Protein AF-A0A2D7RPY5-F1 (afdb_monomer_lite)

Foldseek 3Di:
DVVLVVVLVVLVVVLVVLLVVLLVQDLPDPVDDSVCSLDQPVVDDDPDPDDDDDDDPSSVVSSVVSNVSSVVSVVSVVVSVVSVVVVVVVVVVVVVD

Structure (mmCIF, N/CA/C/O backbone):
data_AF-A0A2D7RPY5-F1
#
_entry.id   AF-A0A2D7RPY5-F1
#
loop_
_atom_site.group_PDB
_atom_site.id
_atom_site.type_symbol
_atom_site.label_atom_id
_atom_site.label_alt_id
_atom_site.label_comp_id
_atom_site.label_asym_id
_atom_site.label_entity_id
_atom_site.label_seq_id
_atom_site.pdbx_PDB_ins_code
_atom_site.Cartn_x
_atom_site.Cartn_y
_atom_site.Cartn_z
_atom_site.occupancy
_atom_site.B_iso_or_equiv
_atom_site.auth_seq_id
_atom_site.auth_comp_id
_atom_site.auth_asym_id
_atom_site.auth_atom_id
_atom_site.pdbx_PDB_model_num
ATOM 1 N N . MET A 1 1 ? -12.058 -2.763 20.584 1.00 83.25 1 MET A N 1
ATOM 2 C CA . MET A 1 1 ? -11.265 -1.526 20.384 1.00 83.25 1 MET A CA 1
ATOM 3 C C . MET A 1 1 ? -9.772 -1.828 20.355 1.00 83.25 1 MET A C 1
ATOM 5 O O . MET A 1 1 ? -9.177 -1.594 19.319 1.00 83.25 1 MET A O 1
ATOM 9 N N . ILE A 1 2 ? -9.192 -2.429 21.404 1.00 90.56 2 ILE A N 1
ATOM 10 C CA . ILE A 1 2 ? -7.749 -2.761 21.457 1.00 90.56 2 ILE A CA 1
ATOM 11 C C . ILE A 1 2 ? -7.305 -3.658 20.287 1.00 90.56 2 ILE A C 1
ATOM 13 O O . ILE A 1 2 ? -6.326 -3.338 19.626 1.00 90.56 2 ILE A O 1
ATOM 17 N N . GLY A 1 3 ? -8.066 -4.710 19.957 1.00 93.56 3 GLY A N 1
ATOM 18 C CA . GLY A 1 3 ? -7.761 -5.566 18.800 1.00 93.56 3 GLY A CA 1
ATOM 19 C C . GLY A 1 3 ? -7.695 -4.806 17.466 1.00 93.56 3 GLY A C 1
ATOM 20 O O . GLY A 1 3 ? -6.743 -4.988 16.718 1.00 93.56 3 GLY A O 1
ATOM 21 N N . ASN A 1 4 ? -8.638 -3.888 17.204 1.00 93.75 4 ASN A N 1
ATOM 22 C CA . ASN A 1 4 ? -8.594 -3.030 16.008 1.00 93.75 4 ASN A CA 1
ATOM 23 C C . ASN A 1 4 ? -7.356 -2.126 16.006 1.00 93.75 4 ASN A C 1
ATOM 25 O O . ASN A 1 4 ? -6.770 -1.933 14.952 1.00 93.75 4 ASN A O 1
ATOM 29 N N . ILE A 1 5 ? -6.952 -1.586 17.161 1.00 95.94 5 ILE A N 1
ATOM 30 C CA . ILE A 1 5 ? -5.760 -0.730 17.269 1.00 95.94 5 ILE A CA 1
ATOM 31 C C . ILE A 1 5 ? -4.489 -1.533 16.960 1.00 95.94 5 ILE A C 1
ATOM 33 O O . ILE A 1 5 ? -3.651 -1.067 16.195 1.00 95.94 5 ILE A O 1
ATOM 37 N N . ILE A 1 6 ? -4.368 -2.752 17.498 1.00 97.38 6 ILE A N 1
ATOM 38 C CA . ILE A 1 6 ? -3.230 -3.642 17.220 1.00 97.38 6 ILE A CA 1
ATOM 39 C C . ILE A 1 6 ? -3.181 -4.008 15.731 1.00 97.38 6 ILE A C 1
ATOM 41 O O . ILE A 1 6 ? -2.120 -3.921 15.118 1.00 97.38 6 ILE A O 1
ATOM 45 N N . LEU A 1 7 ? -4.324 -4.368 15.137 1.00 97.69 7 LEU A N 1
ATOM 46 C CA . LEU A 1 7 ? -4.411 -4.669 13.705 1.00 97.69 7 LEU A CA 1
ATOM 47 C C . LEU A 1 7 ? -4.064 -3.450 12.846 1.00 97.69 7 LEU A C 1
ATOM 49 O O . LEU A 1 7 ? -3.290 -3.581 11.906 1.00 97.69 7 LEU A O 1
ATOM 53 N N . LEU A 1 8 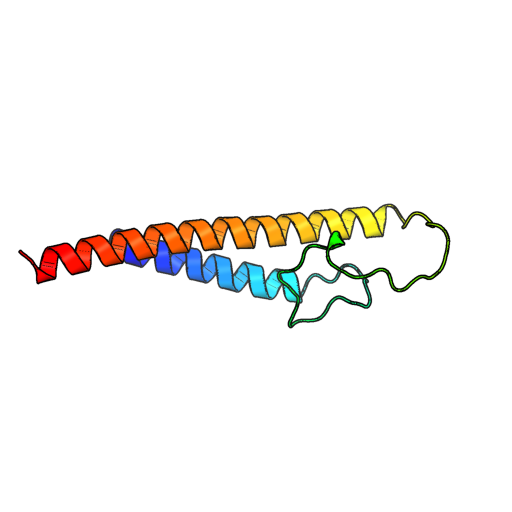? -4.576 -2.264 13.186 1.00 98.00 8 LEU A N 1
ATOM 54 C CA . LEU A 1 8 ? -4.230 -1.023 12.491 1.00 98.00 8 LEU A CA 1
ATOM 55 C C . LEU A 1 8 ? -2.725 -0.768 12.541 1.00 98.00 8 LEU A C 1
ATOM 57 O O . LEU A 1 8 ? -2.129 -0.514 11.504 1.00 98.00 8 LEU A O 1
ATOM 61 N N . MET A 1 9 ? -2.100 -0.883 13.714 1.00 98.06 9 MET A N 1
ATOM 62 C CA . MET A 1 9 ? -0.653 -0.711 13.857 1.00 98.06 9 MET A CA 1
ATOM 63 C C . MET A 1 9 ? 0.122 -1.698 12.975 1.00 98.06 9 MET A C 1
ATOM 65 O O . MET A 1 9 ? 1.061 -1.302 12.291 1.00 98.06 9 MET A O 1
ATOM 69 N N . PHE A 1 10 ? -0.295 -2.965 12.949 1.00 98.44 10 PHE A N 1
ATOM 70 C CA . PHE A 1 10 ? 0.305 -3.987 12.095 1.00 98.44 10 PHE A CA 1
ATOM 71 C C . PHE A 1 10 ? 0.192 -3.643 10.601 1.00 98.44 10 PHE A C 1
ATOM 73 O O . PHE A 1 10 ? 1.200 -3.656 9.896 1.00 98.44 10 PHE A O 1
ATOM 80 N N . PHE A 1 11 ? -1.000 -3.274 10.124 1.00 98.44 11 PHE A N 1
ATOM 81 C CA . PHE A 1 11 ? -1.196 -2.909 8.720 1.00 98.44 11 PHE A CA 1
ATOM 82 C C . PHE A 1 11 ? -0.495 -1.594 8.351 1.00 98.44 11 PHE A C 1
ATOM 84 O O . PHE A 1 11 ? 0.078 -1.503 7.277 1.00 98.44 11 PHE A O 1
ATOM 91 N N . PHE A 1 12 ? -0.394 -0.612 9.252 1.00 98.38 12 PHE A N 1
ATOM 92 C CA . PHE A 1 12 ? 0.417 0.587 8.997 1.00 98.38 12 PHE A CA 1
ATOM 93 C C . PHE A 1 12 ? 1.917 0.284 8.855 1.00 98.38 12 PHE A C 1
ATOM 95 O O . PHE A 1 12 ? 2.597 0.939 8.064 1.00 98.38 12 PHE A O 1
ATOM 102 N N . ILE A 1 13 ? 2.443 -0.713 9.577 1.00 98.50 13 ILE A N 1
ATOM 103 C CA . ILE A 1 13 ? 3.829 -1.176 9.396 1.00 98.50 13 ILE A CA 1
ATOM 104 C C . ILE A 1 13 ? 3.996 -1.837 8.022 1.00 98.50 13 ILE A C 1
ATOM 106 O O . ILE A 1 13 ? 4.977 -1.558 7.330 1.00 98.50 13 ILE A O 1
ATOM 110 N N . ILE A 1 14 ? 3.040 -2.678 7.606 1.00 98.38 14 ILE A N 1
ATOM 111 C CA . ILE A 1 14 ? 3.033 -3.285 6.265 1.00 98.38 14 ILE A CA 1
ATOM 112 C C . ILE A 1 14 ? 2.971 -2.203 5.190 1.00 98.38 14 ILE A C 1
ATOM 114 O O . ILE A 1 14 ? 3.786 -2.225 4.270 1.00 98.38 14 ILE A O 1
ATOM 118 N N . TRP A 1 15 ? 2.056 -1.242 5.325 1.00 98.50 15 TRP A N 1
ATOM 119 C CA . TRP A 1 15 ? 1.924 -0.102 4.429 1.00 98.50 15 TRP A CA 1
ATOM 120 C C . TRP A 1 15 ? 3.256 0.626 4.263 1.00 98.50 15 TRP A C 1
ATOM 122 O O . TRP A 1 15 ? 3.731 0.798 3.142 1.00 98.50 15 TRP A O 1
ATOM 132 N N . TRP A 1 16 ? 3.900 0.994 5.375 1.00 98.31 16 TRP A N 1
ATOM 133 C CA . TRP A 1 16 ? 5.188 1.685 5.354 1.00 98.31 16 TRP A CA 1
ATOM 134 C C . TRP A 1 16 ? 6.259 0.862 4.632 1.00 98.31 16 TRP A C 1
ATOM 136 O O . TRP A 1 16 ? 6.951 1.378 3.753 1.00 98.31 16 TRP A O 1
ATOM 146 N N . TYR A 1 17 ? 6.348 -0.434 4.940 1.00 98.12 17 TYR A N 1
ATOM 147 C CA . TYR A 1 17 ? 7.286 -1.335 4.279 1.00 98.12 17 TYR A CA 1
ATOM 148 C C . TYR A 1 17 ? 7.020 -1.442 2.771 1.00 98.12 17 TYR A C 1
ATOM 150 O O . TYR A 1 17 ? 7.956 -1.379 1.978 1.00 98.12 17 TYR A O 1
ATOM 158 N N . LEU A 1 18 ? 5.754 -1.562 2.357 1.00 98.00 18 LEU A N 1
ATOM 159 C CA . LEU A 1 18 ? 5.368 -1.609 0.947 1.00 98.00 18 LEU A CA 1
ATOM 160 C C . LEU A 1 18 ? 5.739 -0.315 0.224 1.00 98.00 18 LEU A C 1
ATOM 162 O O . LEU A 1 18 ? 6.311 -0.379 -0.861 1.00 98.00 18 LEU A O 1
ATOM 166 N N . VAL A 1 19 ? 5.459 0.847 0.819 1.00 97.69 19 VAL A N 1
ATOM 167 C CA . VAL A 1 19 ? 5.812 2.153 0.246 1.00 97.69 19 VAL A CA 1
ATOM 168 C C . VAL A 1 19 ? 7.317 2.244 0.000 1.00 97.69 19 VAL A C 1
ATOM 170 O O . VAL A 1 19 ? 7.739 2.537 -1.120 1.00 97.69 19 VAL A O 1
ATOM 173 N N . GLU A 1 20 ? 8.132 1.955 1.014 1.00 97.69 20 GLU A N 1
ATOM 174 C CA . GLU A 1 20 ? 9.590 2.032 0.898 1.00 97.69 20 GLU A CA 1
ATOM 175 C C . GLU A 1 20 ? 10.145 0.985 -0.074 1.00 97.69 20 GLU A C 1
ATOM 177 O O . GLU A 1 20 ? 11.002 1.293 -0.905 1.00 97.69 20 GLU A O 1
ATOM 182 N N . TYR A 1 21 ? 9.602 -0.233 -0.060 1.00 97.56 21 TYR A N 1
ATOM 183 C CA . TYR A 1 21 ? 10.029 -1.285 -0.974 1.00 97.56 21 TYR A CA 1
ATOM 184 C C . TYR A 1 21 ? 9.676 -0.974 -2.435 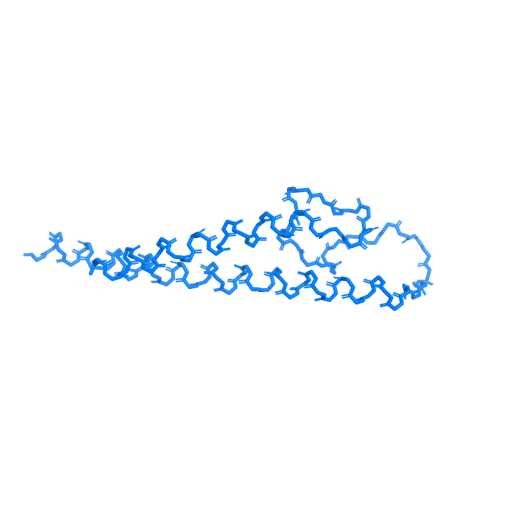1.00 97.56 21 TYR A C 1
ATOM 186 O O . TYR A 1 21 ? 10.489 -1.220 -3.325 1.00 97.56 21 TYR A O 1
ATOM 194 N N . ILE A 1 22 ? 8.507 -0.383 -2.705 1.00 96.31 22 ILE A N 1
ATOM 195 C CA . ILE A 1 22 ? 8.113 0.031 -4.060 1.00 96.31 22 ILE A CA 1
ATOM 196 C C . ILE A 1 22 ? 8.978 1.195 -4.559 1.00 96.31 22 ILE A C 1
ATOM 198 O O . ILE A 1 22 ? 9.328 1.218 -5.739 1.00 96.31 22 ILE A O 1
ATOM 202 N N . LYS A 1 23 ? 9.336 2.153 -3.692 1.00 95.38 23 LYS A N 1
ATOM 203 C CA . LYS A 1 23 ? 10.260 3.244 -4.051 1.00 95.38 23 LYS A CA 1
ATOM 204 C C . LYS A 1 23 ? 11.653 2.709 -4.374 1.00 95.38 23 LYS A C 1
ATOM 206 O O . LYS A 1 23 ? 12.239 3.107 -5.377 1.00 95.38 23 LYS A O 1
ATOM 211 N N . TYR A 1 24 ? 12.152 1.780 -3.561 1.00 95.00 24 TYR A N 1
ATOM 212 C CA . TYR A 1 24 ? 13.438 1.120 -3.773 1.00 95.00 24 TYR A CA 1
ATOM 213 C C . TYR A 1 24 ? 13.460 0.279 -5.062 1.00 95.00 24 TYR A C 1
ATOM 215 O O . TYR A 1 24 ? 14.432 0.308 -5.819 1.00 95.00 24 TYR A O 1
ATOM 223 N N . TYR A 1 25 ? 12.386 -0.463 -5.341 1.00 93.50 25 TYR A N 1
ATOM 224 C CA . TYR A 1 25 ? 12.301 -1.358 -6.491 1.00 93.50 25 TYR A CA 1
ATOM 225 C C . TYR A 1 25 ? 11.932 -0.610 -7.784 1.00 93.50 25 TYR A C 1
ATOM 227 O O . TYR A 1 25 ? 10.761 -0.503 -8.157 1.00 93.50 25 TYR A O 1
ATOM 235 N N . LYS A 1 26 ? 12.943 -0.128 -8.514 1.00 87.75 26 LYS A N 1
ATOM 236 C CA . LYS A 1 26 ? 12.774 0.507 -9.834 1.00 87.75 26 LYS A CA 1
ATOM 237 C C . LYS A 1 26 ? 12.783 -0.521 -10.968 1.00 87.75 26 LYS A C 1
ATOM 239 O O . LYS A 1 26 ? 13.607 -1.437 -10.993 1.00 87.75 26 LYS A O 1
ATOM 244 N N . THR A 1 27 ? 11.895 -0.361 -11.950 1.00 87.56 27 THR A N 1
ATOM 245 C CA . THR A 1 27 ? 11.816 -1.257 -13.122 1.00 87.56 27 THR A CA 1
ATOM 246 C C . THR A 1 27 ? 12.719 -0.822 -14.275 1.00 87.56 27 THR A C 1
ATOM 248 O O . THR A 1 27 ? 12.946 -1.613 -15.192 1.00 87.56 27 THR A O 1
ATOM 251 N N . GLY A 1 28 ? 13.283 0.388 -14.188 1.00 81.81 28 GLY A N 1
ATOM 252 C CA . GLY A 1 28 ? 14.076 1.022 -15.245 1.00 81.81 28 GLY A CA 1
ATOM 253 C C . GLY A 1 28 ? 13.254 1.932 -16.162 1.00 81.81 28 GLY A C 1
ATOM 254 O O . GLY A 1 28 ? 13.758 2.366 -17.193 1.00 81.81 28 GLY A O 1
ATOM 255 N N . ASP A 1 29 ? 11.999 2.206 -15.804 1.00 83.44 29 ASP A N 1
ATOM 256 C CA . ASP A 1 29 ? 11.138 3.139 -16.522 1.00 83.44 29 ASP A CA 1
ATOM 257 C C . ASP A 1 29 ? 11.498 4.594 -16.151 1.00 83.44 29 ASP A C 1
ATOM 259 O O . ASP A 1 29 ? 11.553 4.915 -14.961 1.00 83.44 29 ASP A O 1
ATOM 263 N N . PRO A 1 30 ? 11.763 5.482 -17.127 1.00 83.19 30 PRO A N 1
ATOM 264 C CA . PRO A 1 30 ? 12.176 6.860 -16.859 1.00 83.19 30 PRO A CA 1
ATOM 265 C C . PRO A 1 30 ? 11.093 7.708 -16.178 1.00 83.19 30 PRO A C 1
ATOM 267 O O . PRO A 1 30 ? 11.417 8.721 -15.561 1.00 83.19 30 PRO A O 1
ATOM 270 N N . GLU A 1 31 ? 9.819 7.316 -16.269 1.00 85.44 31 GLU A N 1
ATOM 271 C CA . GLU A 1 31 ? 8.726 8.042 -15.619 1.00 85.44 31 GLU A CA 1
ATOM 272 C C . GLU A 1 31 ? 8.558 7.663 -14.140 1.00 85.44 31 GLU A C 1
ATOM 274 O O . GLU A 1 31 ? 7.846 8.358 -13.407 1.00 85.44 31 GLU A O 1
ATOM 279 N N . GLU A 1 32 ? 9.229 6.604 -13.669 1.00 86.94 32 GLU A N 1
ATOM 280 C CA . GLU A 1 32 ? 9.185 6.172 -12.273 1.00 86.94 32 GLU A CA 1
ATOM 281 C C . GLU A 1 32 ? 9.900 7.151 -11.347 1.00 86.94 32 GLU A C 1
ATOM 283 O O . GLU A 1 32 ? 11.125 7.263 -11.313 1.00 86.94 32 GLU A O 1
ATOM 288 N N . ARG A 1 33 ? 9.117 7.793 -10.490 1.00 88.19 33 ARG A N 1
ATOM 289 C CA . ARG A 1 33 ? 9.575 8.753 -9.493 1.00 88.19 33 ARG A CA 1
ATOM 290 C C . ARG A 1 33 ? 9.040 8.365 -8.118 1.00 88.19 33 ARG A C 1
ATOM 292 O O . ARG A 1 33 ? 8.133 7.546 -7.984 1.00 88.19 33 ARG A O 1
ATOM 299 N N . ASP A 1 34 ? 9.643 8.910 -7.072 1.00 90.56 34 ASP A N 1
ATOM 300 C CA . ASP A 1 34 ? 9.287 8.537 -5.697 1.00 90.56 34 ASP A CA 1
ATOM 301 C C . ASP A 1 34 ? 7.933 9.107 -5.257 1.00 90.56 34 ASP A C 1
ATOM 303 O O . ASP A 1 34 ? 7.338 8.597 -4.316 1.00 90.56 34 ASP A O 1
ATOM 307 N N . ASP A 1 35 ? 7.417 10.121 -5.953 1.00 92.38 35 ASP A N 1
ATOM 308 C CA . ASP A 1 35 ? 6.091 10.717 -5.758 1.00 92.38 35 ASP A CA 1
ATOM 309 C C . ASP A 1 35 ? 4.962 9.911 -6.429 1.00 92.38 35 ASP A C 1
ATOM 311 O O . ASP A 1 35 ? 3.799 9.995 -6.029 1.00 92.38 35 ASP A O 1
ATOM 315 N N . ASN A 1 36 ? 5.296 9.090 -7.428 1.00 93.19 36 ASN A N 1
ATOM 316 C CA . ASN A 1 36 ? 4.347 8.305 -8.215 1.00 93.19 36 ASN A CA 1
ATOM 317 C C . ASN A 1 36 ? 4.456 6.789 -7.985 1.00 93.19 36 ASN A C 1
ATOM 319 O O . ASN A 1 36 ? 3.997 5.989 -8.802 1.00 93.19 36 ASN A O 1
ATOM 323 N N . TYR A 1 37 ? 5.017 6.393 -6.839 1.00 93.56 37 TYR A N 1
ATOM 324 C CA . TYR A 1 37 ? 5.215 4.997 -6.445 1.00 93.56 37 TYR A CA 1
ATOM 325 C C . TYR A 1 37 ? 3.929 4.152 -6.481 1.00 93.56 37 TYR A C 1
ATOM 327 O O . TYR A 1 37 ? 3.997 2.955 -6.734 1.00 93.56 37 TYR A O 1
ATOM 335 N N . TRP A 1 38 ? 2.770 4.773 -6.257 1.00 94.25 38 TRP A N 1
ATOM 336 C CA . TRP A 1 38 ? 1.455 4.131 -6.223 1.00 94.25 38 TRP A CA 1
ATOM 337 C C . TRP A 1 38 ? 0.880 3.805 -7.608 1.00 94.25 38 TRP A C 1
ATOM 339 O O . TRP A 1 38 ? -0.130 3.114 -7.693 1.00 94.25 38 TRP A O 1
ATOM 349 N N . LYS A 1 39 ? 1.479 4.306 -8.693 1.00 94.50 39 LYS A N 1
ATOM 350 C CA . LYS A 1 39 ? 0.970 4.082 -10.051 1.00 94.50 39 LYS A CA 1
ATOM 351 C C . LYS A 1 39 ? 1.349 2.704 -10.572 1.00 94.50 39 LYS A C 1
ATOM 353 O O . LYS A 1 39 ? 2.466 2.228 -10.352 1.00 94.50 39 LYS A O 1
ATOM 358 N N . PHE A 1 40 ? 0.447 2.097 -11.337 1.00 93.50 40 PHE A N 1
ATOM 359 C CA . PHE A 1 40 ? 0.785 0.911 -12.111 1.00 93.50 40 PHE A CA 1
ATOM 360 C C . PHE A 1 40 ? 1.682 1.287 -13.289 1.00 93.50 40 PHE A C 1
ATOM 362 O O . PHE A 1 40 ? 1.634 2.398 -13.812 1.00 93.50 40 PHE A O 1
ATOM 369 N N . SER A 1 41 ? 2.468 0.323 -13.774 1.00 88.06 41 SER A N 1
ATOM 370 C CA . SER A 1 41 ? 3.365 0.547 -14.912 1.00 88.06 41 SER A CA 1
ATOM 371 C C . SER A 1 41 ? 2.646 0.988 -16.193 1.00 88.06 41 SER A C 1
ATOM 373 O O . SER A 1 41 ? 3.276 1.563 -17.069 1.00 88.06 41 SER A O 1
ATOM 375 N N . TYR A 1 42 ? 1.353 0.682 -16.334 1.00 86.62 42 TYR A N 1
ATOM 376 C CA . TYR A 1 42 ? 0.554 1.042 -17.511 1.00 86.62 42 TYR A CA 1
ATOM 377 C C . TYR A 1 42 ? -0.043 2.455 -17.429 1.00 86.62 42 TYR A C 1
ATOM 379 O O . TYR A 1 42 ? -0.516 2.963 -18.440 1.00 86.62 42 TYR A O 1
ATOM 387 N N . ASP A 1 43 ? 0.000 3.091 -16.252 1.00 87.56 43 ASP A N 1
ATOM 388 C CA . ASP A 1 43 ? -0.490 4.462 -16.055 1.00 87.56 43 ASP A CA 1
ATOM 389 C C . ASP A 1 43 ? 0.539 5.507 -16.517 1.00 87.56 43 ASP A C 1
ATOM 391 O O . ASP A 1 43 ? 0.226 6.697 -16.636 1.00 87.56 43 ASP A O 1
ATOM 395 N N . PHE A 1 44 ? 1.787 5.089 -16.752 1.00 87.12 44 PHE A N 1
ATOM 396 C CA . PHE A 1 44 ? 2.820 5.959 -17.295 1.00 87.12 44 PHE A CA 1
ATOM 397 C C . PHE A 1 44 ? 2.567 6.218 -18.774 1.00 87.12 44 PHE A C 1
ATOM 399 O O . PHE A 1 44 ? 2.334 5.305 -19.568 1.00 87.12 44 PHE A O 1
ATOM 406 N N . LYS A 1 45 ? 2.633 7.495 -19.154 1.00 82.19 45 LYS A N 1
ATOM 407 C CA . LYS A 1 45 ? 2.497 7.879 -20.553 1.00 82.19 45 LYS A CA 1
ATOM 408 C C . LYS A 1 45 ? 3.725 7.373 -21.319 1.00 82.19 45 LYS A C 1
ATOM 410 O O . LYS A 1 45 ? 4.844 7.659 -20.895 1.00 82.19 45 LYS A O 1
ATOM 415 N N . PRO A 1 46 ? 3.551 6.671 -22.449 1.00 75.31 46 PRO A N 1
ATOM 416 C CA . PRO A 1 46 ? 4.682 6.233 -23.248 1.00 75.31 46 PRO A CA 1
ATOM 417 C C . PRO A 1 46 ? 5.473 7.444 -23.755 1.00 75.31 46 PRO A C 1
ATOM 419 O O . PRO A 1 46 ? 4.915 8.369 -24.346 1.00 75.31 46 PRO A O 1
ATOM 422 N N . THR A 1 47 ? 6.787 7.430 -23.528 1.00 69.31 47 THR A N 1
ATOM 423 C CA . THR A 1 47 ? 7.706 8.472 -24.013 1.00 69.31 47 THR A CA 1
ATOM 424 C C . THR A 1 47 ? 8.001 8.318 -25.513 1.00 69.31 47 THR A C 1
ATOM 426 O O . THR A 1 47 ? 8.364 9.285 -26.181 1.00 69.31 47 THR A O 1
ATOM 429 N N . LYS A 1 48 ? 7.856 7.104 -26.067 1.00 65.06 48 LYS A N 1
ATOM 430 C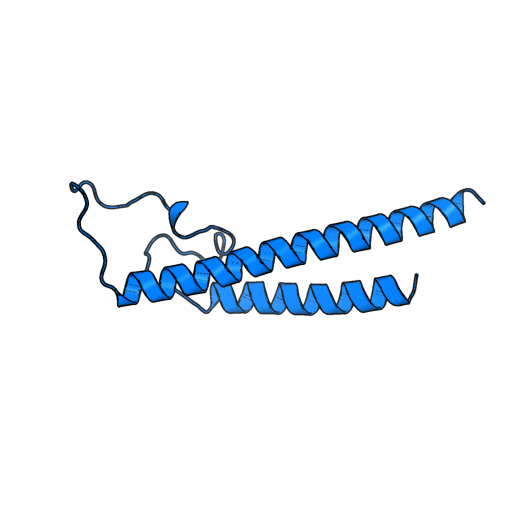 CA . LYS A 1 48 ? 8.170 6.806 -27.473 1.00 65.06 48 LYS A CA 1
ATOM 431 C C . LYS A 1 48 ? 7.044 7.271 -28.405 1.00 65.06 48 LYS A C 1
ATOM 433 O O . LYS A 1 48 ? 5.875 7.009 -28.144 1.00 65.06 48 LYS A O 1
ATOM 438 N N . LYS A 1 49 ? 7.423 7.917 -29.516 1.00 64.06 49 LYS A N 1
ATOM 439 C CA . LYS A 1 49 ? 6.545 8.251 -30.659 1.00 64.06 49 LYS A CA 1
ATOM 440 C C . LYS A 1 49 ? 6.440 7.118 -31.695 1.00 64.06 49 LYS A C 1
ATOM 442 O O . LYS A 1 49 ? 5.815 7.311 -32.729 1.00 64.06 49 LYS A O 1
ATOM 447 N N . GLU A 1 50 ? 7.104 5.990 -31.455 1.00 64.44 50 GLU A N 1
ATOM 448 C CA . GLU A 1 50 ? 7.210 4.879 -32.404 1.00 64.44 50 GLU A CA 1
ATOM 449 C C . GLU A 1 50 ? 6.022 3.916 -32.303 1.00 64.44 50 GLU A C 1
ATOM 451 O O . GLU A 1 50 ? 5.490 3.686 -31.212 1.00 64.44 50 GLU A O 1
ATOM 456 N N . ASP A 1 51 ? 5.667 3.315 -33.442 1.00 63.59 51 ASP A N 1
ATOM 457 C CA . ASP A 1 51 ? 4.712 2.214 -33.556 1.00 63.59 51 ASP A CA 1
ATOM 458 C C . ASP A 1 51 ? 5.245 0.992 -32.787 1.00 63.59 51 ASP A C 1
ATOM 460 O O . ASP A 1 51 ? 6.033 0.207 -33.299 1.00 63.59 51 ASP A O 1
ATOM 464 N N . PHE A 1 52 ? 4.876 0.905 -31.508 1.00 65.50 52 PHE A N 1
ATOM 465 C CA . PHE A 1 52 ? 5.034 -0.222 -30.581 1.00 65.50 52 PHE A CA 1
ATOM 466 C C . PHE A 1 52 ? 6.202 -1.197 -30.859 1.00 65.50 52 PHE A C 1
ATOM 468 O O . PHE A 1 52 ? 6.067 -2.186 -31.580 1.00 65.50 52 PHE A O 1
ATOM 475 N N . LEU A 1 53 ? 7.324 -0.995 -30.163 1.00 73.38 53 LEU A N 1
ATOM 476 C CA . LEU A 1 53 ? 8.377 -2.005 -30.026 1.00 73.38 53 LEU A CA 1
ATOM 477 C C . LEU A 1 53 ? 8.212 -2.751 -28.692 1.00 73.38 53 LEU A C 1
ATOM 479 O O . LEU A 1 53 ? 8.163 -2.094 -27.648 1.00 73.38 53 LEU A O 1
ATOM 483 N N . PRO A 1 54 ? 8.146 -4.096 -28.689 1.00 77.75 54 PRO A N 1
ATOM 484 C CA . PRO A 1 54 ? 7.984 -4.860 -27.460 1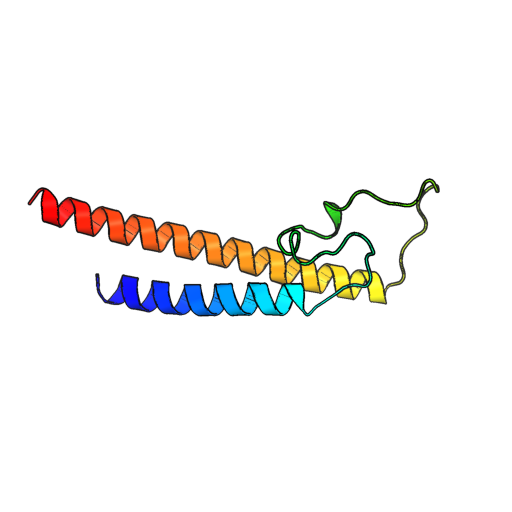.00 77.75 54 PRO A CA 1
ATOM 485 C C . PRO A 1 54 ? 9.223 -4.740 -26.564 1.00 77.75 54 PRO A C 1
ATOM 487 O O . PRO A 1 54 ? 10.357 -4.916 -27.010 1.00 77.75 54 PRO A O 1
ATOM 490 N N . ASP A 1 55 ? 8.993 -4.472 -25.278 1.00 83.56 55 ASP A N 1
ATOM 491 C CA . ASP A 1 55 ? 10.053 -4.451 -24.271 1.00 83.56 55 ASP A CA 1
ATOM 492 C C . ASP A 1 55 ? 10.636 -5.850 -24.028 1.00 83.56 55 ASP A C 1
ATOM 494 O O . ASP A 1 55 ? 9.990 -6.879 -24.249 1.00 83.56 55 ASP A O 1
ATOM 498 N N . SER A 1 56 ? 11.863 -5.898 -23.503 1.00 88.69 56 SER A N 1
ATOM 499 C CA . SER A 1 56 ? 12.508 -7.164 -23.157 1.00 88.69 56 SER A CA 1
ATOM 500 C C . SER A 1 56 ? 11.738 -7.916 -22.064 1.00 88.69 56 SER A C 1
ATOM 502 O O . SER A 1 56 ? 11.121 -7.331 -21.165 1.00 88.69 56 SER A O 1
ATOM 504 N N . LEU A 1 57 ? 11.811 -9.251 -22.100 1.00 89.81 57 LEU A N 1
ATOM 505 C CA . LEU A 1 57 ? 11.131 -10.114 -21.126 1.00 89.81 57 LEU A CA 1
ATOM 506 C C . LEU A 1 57 ? 11.507 -9.783 -19.675 1.00 89.81 57 LEU A C 1
ATOM 508 O O . LEU A 1 57 ? 10.668 -9.913 -18.781 1.00 89.81 57 LEU A O 1
ATOM 512 N N . ASP A 1 58 ? 12.740 -9.338 -19.437 1.00 89.94 58 ASP A N 1
ATOM 513 C CA . ASP A 1 58 ? 13.216 -8.978 -18.104 1.00 89.94 58 ASP A CA 1
ATOM 514 C C . ASP A 1 58 ? 12.578 -7.687 -17.588 1.00 89.94 58 ASP A C 1
ATOM 516 O O . ASP A 1 58 ? 12.165 -7.641 -16.428 1.00 89.94 58 ASP A O 1
ATOM 520 N N . VAL A 1 59 ? 12.405 -6.672 -18.441 1.00 88.56 59 VAL A N 1
ATOM 521 C CA . VAL A 1 59 ? 11.679 -5.437 -18.093 1.00 88.56 59 VAL A CA 1
ATOM 522 C C . VAL A 1 59 ? 10.217 -5.761 -17.779 1.00 88.56 59 VAL A C 1
ATOM 524 O O . VAL A 1 59 ? 9.686 -5.343 -16.747 1.00 88.56 59 VAL A O 1
ATOM 527 N N . LEU A 1 60 ? 9.581 -6.606 -18.597 1.00 90.19 60 LEU A N 1
ATOM 528 C CA . LEU A 1 60 ? 8.202 -7.051 -18.374 1.00 90.19 60 LEU A CA 1
ATOM 529 C C . LEU A 1 60 ? 8.038 -7.828 -17.057 1.00 90.19 60 LEU A C 1
ATOM 531 O O . LEU A 1 60 ? 7.034 -7.676 -16.358 1.00 90.19 60 LEU A O 1
ATOM 535 N N . LYS A 1 61 ? 9.006 -8.677 -16.685 1.00 93.06 61 LYS A N 1
ATOM 536 C CA . L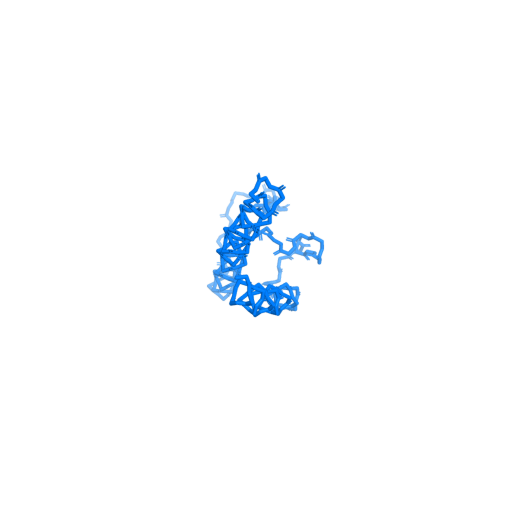YS A 1 61 ? 9.001 -9.384 -15.390 1.00 93.06 61 LYS A CA 1
ATOM 537 C C . LYS A 1 61 ? 9.094 -8.408 -14.214 1.00 93.06 61 LYS A C 1
ATOM 539 O O . LYS A 1 61 ? 8.302 -8.544 -13.281 1.00 93.06 61 LYS A O 1
ATOM 544 N N . ARG A 1 62 ? 9.992 -7.417 -14.277 1.00 93.31 62 ARG A N 1
ATOM 545 C CA . ARG A 1 62 ? 10.146 -6.392 -13.227 1.00 93.31 62 ARG A CA 1
ATOM 546 C C . ARG A 1 62 ? 8.881 -5.554 -13.068 1.00 93.31 62 ARG A C 1
ATOM 548 O O . ARG A 1 62 ? 8.381 -5.424 -11.954 1.00 93.31 62 ARG A O 1
ATOM 555 N N . ARG A 1 63 ? 8.297 -5.077 -14.174 1.00 93.06 63 ARG A N 1
ATOM 556 C CA . ARG A 1 63 ? 7.024 -4.333 -14.164 1.00 93.06 63 ARG A CA 1
ATOM 557 C C . ARG A 1 63 ? 5.886 -5.135 -13.547 1.00 93.06 63 ARG A C 1
ATOM 559 O O . ARG A 1 63 ? 5.203 -4.639 -12.659 1.00 93.06 63 ARG A O 1
ATOM 566 N N . ARG A 1 64 ? 5.723 -6.406 -13.929 1.00 94.25 64 ARG A N 1
ATOM 567 C CA . ARG A 1 64 ? 4.709 -7.286 -13.319 1.00 94.25 64 ARG A CA 1
ATOM 568 C C . ARG A 1 64 ? 4.931 -7.488 -11.823 1.00 94.25 64 ARG A C 1
ATOM 570 O O . ARG A 1 64 ? 3.962 -7.519 -11.073 1.00 94.25 64 ARG A O 1
ATOM 577 N N . PHE A 1 65 ? 6.180 -7.629 -11.381 1.00 96.06 65 PHE A N 1
ATOM 578 C CA . PHE A 1 65 ? 6.484 -7.737 -9.957 1.00 96.06 65 PHE A CA 1
ATOM 579 C C . PHE A 1 65 ? 6.134 -6.448 -9.205 1.00 96.06 65 PHE A C 1
ATOM 581 O O . PHE A 1 65 ? 5.391 -6.520 -8.230 1.00 96.06 65 PHE A O 1
ATOM 588 N N . ARG A 1 66 ? 6.560 -5.282 -9.707 1.00 95.19 66 ARG A N 1
ATOM 589 C CA . ARG A 1 66 ? 6.212 -3.979 -9.123 1.00 95.19 66 ARG A CA 1
ATOM 590 C C . ARG A 1 66 ? 4.699 -3.754 -9.077 1.00 95.19 66 ARG A C 1
ATOM 592 O O . ARG A 1 66 ? 4.178 -3.379 -8.036 1.00 95.19 66 ARG A O 1
ATOM 599 N N . ASN A 1 67 ? 3.976 -4.086 -10.146 1.00 96.12 67 ASN A N 1
ATOM 600 C CA . ASN A 1 67 ? 2.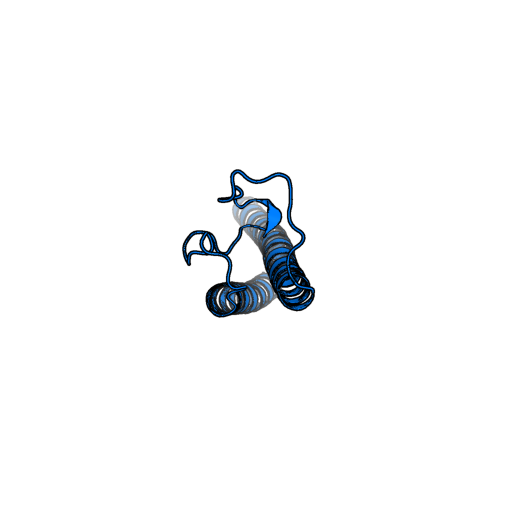513 -3.984 -10.186 1.00 96.12 67 ASN A CA 1
ATOM 601 C C . ASN A 1 67 ? 1.830 -4.863 -9.131 1.00 96.12 67 ASN A C 1
ATOM 603 O O . ASN A 1 67 ? 0.825 -4.456 -8.558 1.00 96.12 67 ASN A O 1
ATOM 607 N N . ARG A 1 68 ? 2.373 -6.051 -8.828 1.00 97.12 68 ARG A N 1
ATOM 608 C CA . ARG A 1 68 ? 1.860 -6.872 -7.719 1.00 97.12 68 ARG A CA 1
ATOM 609 C C . ARG A 1 68 ? 2.068 -6.198 -6.364 1.00 97.12 68 ARG A C 1
ATOM 611 O O . ARG A 1 68 ? 1.178 -6.284 -5.530 1.00 97.12 68 ARG A O 1
ATOM 618 N N . LEU A 1 69 ? 3.192 -5.514 -6.150 1.00 97.50 69 LEU A N 1
ATOM 619 C CA . LEU A 1 69 ? 3.423 -4.751 -4.918 1.00 97.50 69 LEU A CA 1
ATOM 620 C C . LEU A 1 69 ? 2.447 -3.578 -4.789 1.00 97.50 69 LEU A C 1
ATOM 622 O O . LEU A 1 69 ? 1.857 -3.397 -3.732 1.00 97.50 69 LEU A O 1
ATOM 626 N N . VAL A 1 70 ? 2.230 -2.824 -5.871 1.00 97.06 70 VAL A N 1
ATOM 627 C CA . VAL A 1 70 ? 1.243 -1.730 -5.914 1.00 97.06 70 VAL A CA 1
ATOM 628 C C . VAL A 1 70 ? -0.171 -2.257 -5.647 1.00 97.06 70 VAL A C 1
ATOM 630 O O . VAL A 1 70 ? -0.928 -1.661 -4.888 1.00 97.06 70 VAL A O 1
ATOM 633 N N . PHE A 1 71 ? -0.523 -3.419 -6.197 1.00 98.19 71 PHE A N 1
ATOM 634 C CA . PHE A 1 71 ? -1.789 -4.077 -5.878 1.00 98.19 71 PHE A CA 1
ATOM 635 C C . PHE A 1 71 ? -1.900 -4.442 -4.389 1.00 98.19 71 PHE A C 1
ATOM 637 O O . PHE A 1 71 ? -2.928 -4.168 -3.772 1.00 98.19 71 PHE A O 1
ATOM 644 N N . LEU A 1 72 ? -0.846 -5.017 -3.796 1.00 98.31 72 LEU A N 1
ATOM 645 C CA . LEU A 1 72 ? -0.813 -5.320 -2.361 1.00 98.31 72 LEU A CA 1
ATOM 646 C C . LEU A 1 72 ? -0.949 -4.054 -1.507 1.00 98.31 72 LEU A C 1
ATOM 648 O O . LEU A 1 72 ? -1.676 -4.081 -0.522 1.00 98.31 72 LEU A O 1
ATOM 652 N N . LEU A 1 73 ? -0.324 -2.946 -1.914 1.00 98.31 73 LEU A N 1
ATOM 653 C CA . LEU A 1 73 ? -0.466 -1.644 -1.259 1.00 98.31 73 LEU A CA 1
ATOM 654 C C . LEU A 1 73 ? -1.928 -1.170 -1.249 1.00 98.31 73 LEU A C 1
ATOM 656 O O . LEU A 1 73 ? -2.413 -0.691 -0.227 1.00 98.31 73 LEU A O 1
ATOM 660 N N . TYR A 1 74 ? -2.653 -1.326 -2.360 1.00 98.19 74 TYR A N 1
ATOM 661 C CA . TYR A 1 74 ? -4.074 -0.973 -2.417 1.00 98.19 74 TYR A CA 1
ATOM 662 C C . TYR A 1 74 ? -4.962 -1.909 -1.597 1.00 98.19 74 TYR A C 1
ATOM 664 O O . TYR A 1 74 ? -5.905 -1.448 -0.952 1.00 98.19 74 TYR A O 1
ATOM 672 N N . ALA A 1 75 ? -4.669 -3.210 -1.599 1.00 98.44 75 ALA A N 1
ATOM 673 C CA . ALA A 1 75 ? -5.385 -4.171 -0.767 1.00 98.44 75 ALA A CA 1
ATOM 674 C C . ALA A 1 75 ? -5.203 -3.854 0.727 1.00 98.44 75 ALA A C 1
ATOM 676 O O . ALA A 1 75 ? -6.175 -3.835 1.479 1.00 98.44 75 ALA A O 1
ATOM 677 N N . ASP A 1 76 ? -3.975 -3.539 1.135 1.00 98.44 76 ASP A N 1
ATOM 678 C CA . ASP A 1 76 ? -3.627 -3.112 2.489 1.00 98.44 76 ASP A CA 1
ATOM 679 C C . ASP A 1 76 ? -4.362 -1.820 2.892 1.00 98.44 76 ASP A C 1
ATOM 681 O O . ASP A 1 76 ? -5.031 -1.777 3.928 1.00 98.44 76 ASP A O 1
ATOM 685 N N . LEU A 1 77 ? -4.368 -0.809 2.014 1.00 98.38 77 LEU A N 1
ATOM 686 C CA . LEU A 1 77 ? -5.114 0.436 2.220 1.00 98.38 77 LEU A CA 1
ATOM 687 C C . LEU A 1 77 ? -6.617 0.188 2.441 1.00 98.38 77 LEU A C 1
ATOM 689 O O . LEU A 1 77 ? -7.229 0.821 3.304 1.00 98.38 77 LEU A O 1
ATOM 693 N N . LEU A 1 78 ? -7.217 -0.740 1.689 1.00 98.56 78 LEU A N 1
ATOM 694 C CA . LEU A 1 78 ? -8.625 -1.108 1.846 1.00 98.56 78 LEU A CA 1
ATOM 695 C C . LEU A 1 78 ? -8.892 -1.770 3.207 1.00 98.56 78 LEU A C 1
ATOM 697 O O . LEU A 1 78 ? -9.896 -1.466 3.854 1.00 98.56 78 LEU A O 1
ATOM 701 N N . VAL A 1 79 ? -7.982 -2.622 3.683 1.00 98.38 79 VAL A N 1
ATOM 702 C CA . VAL A 1 79 ? -8.081 -3.217 5.024 1.00 98.38 79 VAL A CA 1
ATOM 703 C C . VAL A 1 79 ? -7.978 -2.144 6.110 1.00 98.38 79 VAL A C 1
ATOM 705 O O . VAL A 1 79 ? -8.821 -2.111 7.010 1.00 98.38 79 VAL A O 1
ATOM 708 N N . ILE A 1 80 ? -7.010 -1.226 6.007 1.00 98.44 80 ILE A N 1
ATOM 709 C CA . ILE A 1 80 ? -6.868 -0.089 6.931 1.00 98.44 80 ILE A CA 1
ATOM 710 C C . ILE A 1 80 ? -8.156 0.741 6.958 1.00 98.44 80 ILE A C 1
ATOM 712 O O . ILE A 1 80 ? -8.656 1.067 8.037 1.00 98.44 80 ILE A O 1
ATOM 716 N N . PHE A 1 81 ? -8.739 1.036 5.793 1.00 98.44 81 PHE A N 1
ATOM 717 C CA . PHE A 1 81 ? -9.999 1.771 5.691 1.00 98.44 81 PHE A CA 1
ATOM 718 C C . PHE A 1 81 ? -11.141 1.070 6.444 1.00 98.44 81 PHE A C 1
ATOM 720 O O . PHE A 1 81 ? -11.839 1.709 7.234 1.00 98.44 81 PHE A O 1
ATOM 727 N N . ILE A 1 82 ? -11.316 -0.243 6.266 1.00 98.25 82 ILE A N 1
ATOM 728 C CA . ILE A 1 82 ? -12.351 -1.019 6.973 1.00 98.25 82 ILE A CA 1
ATOM 729 C C . ILE A 1 82 ? -12.121 -0.985 8.492 1.00 98.25 82 ILE A C 1
ATOM 731 O O . ILE A 1 82 ? -13.061 -0.768 9.263 1.00 98.25 82 ILE A O 1
ATOM 735 N N . LEU A 1 83 ? -10.875 -1.157 8.939 1.00 97.88 83 LEU A N 1
ATOM 736 C CA . LEU A 1 83 ? -10.525 -1.143 10.360 1.00 97.88 83 LEU A CA 1
ATOM 737 C C . LEU A 1 83 ? -10.754 0.230 11.009 1.00 97.88 83 LEU A C 1
ATOM 739 O O . LEU A 1 83 ? -11.265 0.292 12.131 1.00 97.88 83 LEU A O 1
ATOM 743 N N . LEU A 1 84 ? -10.434 1.321 10.306 1.00 97.62 84 LEU A N 1
ATOM 744 C CA . LEU A 1 84 ? -10.710 2.687 10.757 1.00 97.62 84 LEU A CA 1
ATOM 745 C C . LEU A 1 84 ? -12.213 2.938 10.895 1.00 97.62 84 LEU A C 1
ATOM 747 O O . LEU A 1 84 ? -12.644 3.443 11.929 1.00 97.62 84 LEU A O 1
ATOM 751 N N . ASN A 1 85 ? -13.020 2.524 9.914 1.00 97.31 85 ASN A N 1
ATOM 752 C CA . ASN A 1 85 ? -14.480 2.638 9.995 1.00 97.31 85 ASN A CA 1
ATOM 753 C C . ASN A 1 85 ? -15.051 1.823 11.164 1.00 97.31 85 ASN A C 1
ATOM 755 O O . ASN A 1 85 ? -15.894 2.310 11.917 1.00 97.31 85 ASN A O 1
ATOM 759 N N . SER A 1 86 ? -14.541 0.608 11.383 1.00 96.19 86 SER A N 1
ATOM 760 C CA . SER A 1 86 ? -14.923 -0.207 12.540 1.00 96.19 86 SER A CA 1
ATOM 761 C C . SER A 1 86 ? -14.564 0.467 13.870 1.00 96.19 86 SER A C 1
ATOM 763 O O . SER A 1 86 ? -15.331 0.400 14.833 1.00 96.19 86 SER A O 1
ATOM 765 N N . LEU A 1 87 ? -13.399 1.119 13.953 1.00 96.00 87 LEU A N 1
ATOM 766 C CA . LEU A 1 87 ? -13.001 1.877 15.138 1.00 96.00 87 LEU A CA 1
ATOM 767 C C . LEU A 1 87 ? -13.904 3.102 15.346 1.00 96.00 87 LEU A C 1
ATOM 769 O O . LEU A 1 87 ? -14.360 3.316 16.467 1.00 96.00 87 LEU A O 1
ATOM 773 N N . ALA A 1 88 ? -14.200 3.848 14.279 1.00 95.94 88 ALA A N 1
ATOM 774 C CA . ALA A 1 88 ? -15.084 5.008 14.308 1.00 95.94 88 ALA A CA 1
ATOM 775 C C . ALA A 1 88 ? -16.494 4.641 14.796 1.00 95.94 88 ALA A C 1
ATOM 777 O O . ALA A 1 88 ? -16.996 5.291 15.708 1.00 95.94 88 ALA A O 1
ATOM 778 N N . SER A 1 89 ? -17.086 3.551 14.288 1.00 96.00 89 SER A N 1
ATOM 779 C CA . SER A 1 89 ? -18.398 3.052 14.745 1.00 96.00 89 SER A CA 1
ATOM 780 C C . SER A 1 89 ? -18.425 2.816 16.255 1.00 96.00 89 SER A C 1
ATOM 782 O O . SER A 1 89 ? -19.302 3.311 16.953 1.00 96.00 89 SER A O 1
ATOM 784 N N . ARG A 1 90 ? -17.408 2.128 16.789 1.00 93.25 90 ARG A N 1
ATOM 785 C CA . ARG A 1 90 ? -17.313 1.832 18.228 1.00 93.25 90 ARG A CA 1
ATOM 786 C C . ARG A 1 90 ? -17.088 3.080 19.081 1.00 93.25 90 ARG A C 1
ATOM 788 O O . ARG A 1 90 ? -17.494 3.106 20.238 1.00 93.25 90 ARG A O 1
ATOM 795 N N . ILE A 1 91 ? -16.390 4.085 18.549 1.00 95.12 91 ILE A N 1
ATOM 796 C CA . ILE A 1 91 ? -16.231 5.379 19.224 1.00 95.12 91 ILE A CA 1
ATOM 797 C C . ILE A 1 91 ? -17.583 6.089 19.287 1.00 95.12 91 ILE A C 1
ATOM 799 O O . ILE A 1 91 ? -17.962 6.540 20.361 1.00 95.12 91 ILE A O 1
ATOM 803 N N . LEU A 1 92 ? -18.321 6.139 18.175 1.00 96.38 92 LEU A N 1
ATOM 804 C CA . LEU A 1 92 ? -19.649 6.752 18.121 1.00 96.38 92 LEU A CA 1
ATOM 805 C C . LEU A 1 92 ? -20.620 6.062 19.084 1.00 96.38 92 LEU A C 1
ATOM 807 O O . LEU A 1 92 ? -21.256 6.741 19.881 1.00 96.38 92 LEU A O 1
ATOM 811 N N . GLU A 1 93 ? -20.669 4.728 19.092 1.00 96.25 93 GLU A N 1
ATOM 812 C CA . GLU A 1 93 ? -21.484 3.958 20.044 1.00 96.25 93 GLU A CA 1
ATOM 813 C C . GLU A 1 93 ? -21.208 4.345 21.502 1.00 96.25 93 GLU A C 1
ATOM 815 O O . GLU A 1 93 ? -22.138 4.418 22.293 1.00 96.25 93 GLU A O 1
ATOM 820 N N . ARG A 1 94 ? -19.948 4.627 21.856 1.00 94.69 94 ARG A N 1
ATOM 821 C CA . ARG A 1 94 ? -19.549 5.032 23.214 1.00 94.69 94 ARG A CA 1
ATOM 822 C C . ARG A 1 94 ? -19.848 6.496 23.543 1.00 94.69 94 ARG A C 1
ATOM 824 O O . ARG A 1 94 ? -19.799 6.875 24.705 1.00 94.69 94 ARG A O 1
ATOM 831 N N . ILE A 1 95 ? -20.042 7.334 22.529 1.00 96.50 95 ILE A N 1
ATOM 832 C CA . ILE A 1 95 ? -20.431 8.737 22.707 1.00 96.50 95 ILE A CA 1
ATOM 833 C C . ILE A 1 95 ? -21.947 8.832 22.919 1.00 96.50 95 ILE A C 1
ATOM 835 O O . ILE A 1 95 ? -22.397 9.665 23.700 1.00 96.50 95 ILE A O 1
ATOM 839 N N . PHE A 1 96 ? -22.722 8.011 22.202 1.00 95.19 96 PHE A N 1
ATOM 840 C CA . PHE A 1 96 ? -24.187 8.071 22.202 1.00 95.19 96 PHE A CA 1
ATOM 841 C C . PHE A 1 96 ? -24.873 7.184 23.253 1.00 95.19 96 PHE A C 1
ATOM 843 O O . PHE A 1 96 ? -26.003 7.502 23.624 1.00 95.19 96 PHE A O 1
ATOM 850 N N . ASN A 1 97 ? -24.228 6.108 23.719 1.00 86.50 97 ASN A N 1
ATOM 851 C CA . ASN A 1 97 ? -24.676 5.282 24.853 1.00 86.50 97 ASN A CA 1
ATOM 852 C C . ASN A 1 97 ? -23.863 5.591 26.110 1.00 86.50 97 ASN A C 1
ATOM 854 O O . ASN A 1 97 ? -24.461 5.552 27.207 1.00 86.50 97 ASN A O 1
#

Secondary structure (DSSP, 8-state):
-HHHHHHHHHHHHHHHHHHHHHHH---S-TT--TTSTTS-TTSSPP---SS-PPPPHHHHHHHHHHHHHHHHHHHHHHHHHHHHHHHHHHHHHHHH-

Radius of gyration: 18.68 Å; chains: 1; bounding box: 39×21×58 Å

Sequence (97 aa):
MIGNIILLMFFFIIWWYLVEYIKYYKTGDPEERDDNYWKFSYDFKPTKKEDFLPDSLDVLKRRRFRNRLVFLLYADLLVIFILLNSLASRILERIFN

pLDDT: mean 91.62, std 8.75, range [63.59, 98.56]